Protein AF-A0A3D2RVD0-F1 (afdb_monomer_lite)

Sequence (91 aa):
METPWIPAKSQIVYQAQSDENVAQPCIVRMLDGNLIILVQQKGNEPIFIRSTDGGRTWSQPYSGILPDGAGEISTLGVGHNGRLITVLGHA

Secondary structure (DSSP, 8-state):
-PPPP-PPPP-------TT--EEEEEEEE-TTS-EEEEEEETTSPPEEEEESSSSSS-PPPEEPP--TT---EEEEEE-TTS-EEEEEPP-

Radius of gyration: 14.81 Å; chains: 1; bounding box: 48×20×32 Å

Foldseek 3Di:
DDDDDDDDDDDDQDDDDPVWPFDDWAWDAFPLRKIWIWTWTPPDFIWIWIDPPNPPDIDDIDGDDDPPQFAIWPYWDADPVRDIDTDTDHD

pLDDT: mean 86.77, std 9.85, range [58.06, 98.19]

Structure (mmCIF, N/CA/C/O backbone):
data_AF-A0A3D2RVD0-F1
#
_entry.id   AF-A0A3D2RVD0-F1
#
loop_
_atom_site.group_PDB
_atom_site.id
_atom_site.type_symbol
_atom_site.label_atom_id
_atom_site.label_alt_id
_atom_site.label_comp_id
_atom_site.label_asym_id
_atom_site.label_entity_id
_atom_site.label_seq_id
_atom_site.pdbx_PDB_ins_code
_atom_site.Cartn_x
_atom_site.Cartn_y
_atom_site.Cartn_z
_atom_site.occupancy
_atom_site.B_iso_or_equiv
_atom_site.auth_seq_id
_atom_site.auth_comp_id
_atom_site.auth_asym_id
_atom_site.auth_atom_id
_atom_site.pdbx_PDB_model_num
ATOM 1 N N . MET A 1 1 ? -31.830 11.591 5.567 1.00 68.12 1 MET A N 1
ATOM 2 C CA . MET A 1 1 ? -31.106 12.190 6.707 1.00 68.12 1 MET A CA 1
ATOM 3 C C . MET A 1 1 ? -29.639 11.929 6.476 1.00 68.12 1 MET A C 1
ATOM 5 O O . MET A 1 1 ? -29.291 10.783 6.221 1.00 68.12 1 MET A O 1
ATOM 9 N N . GLU A 1 2 ? -28.815 12.968 6.480 1.00 75.44 2 GLU A N 1
ATOM 10 C CA . GLU A 1 2 ? -27.366 12.804 6.393 1.00 75.44 2 GLU A CA 1
ATOM 11 C C . GLU A 1 2 ? -26.836 12.363 7.756 1.00 75.44 2 GLU A C 1
ATOM 13 O O . GLU A 1 2 ? -27.234 12.902 8.791 1.00 75.44 2 GLU A O 1
ATOM 18 N N . THR A 1 3 ? -25.977 11.349 7.771 1.00 79.12 3 THR A N 1
ATOM 19 C CA . THR A 1 3 ? -25.287 10.940 8.993 1.00 79.12 3 THR A CA 1
ATOM 20 C C . THR A 1 3 ? -24.248 12.011 9.323 1.00 79.12 3 THR A C 1
ATOM 22 O O . THR A 1 3 ? -23.408 12.291 8.464 1.00 79.12 3 THR A O 1
ATOM 25 N N . PRO A 1 4 ? -24.263 12.617 10.524 1.00 86.94 4 PRO A N 1
ATOM 26 C CA . PRO A 1 4 ? -23.260 13.610 10.879 1.00 86.94 4 PRO A CA 1
ATOM 27 C C . PRO A 1 4 ? -21.872 12.965 10.849 1.00 86.94 4 PRO A C 1
ATOM 29 O O . PRO A 1 4 ? -21.649 11.905 11.439 1.00 86.94 4 PRO A O 1
ATOM 32 N N . TRP A 1 5 ? -20.939 13.593 10.135 1.00 85.94 5 TRP A N 1
ATOM 33 C CA . TRP A 1 5 ? -19.548 13.161 10.114 1.00 85.94 5 TRP A CA 1
ATOM 34 C C . TRP A 1 5 ? -18.896 13.472 11.465 1.00 85.94 5 TRP A C 1
ATOM 36 O O . TRP A 1 5 ? -18.929 14.611 11.928 1.00 85.94 5 TRP A O 1
ATOM 46 N N . ILE A 1 6 ? -18.303 12.455 12.093 1.00 85.56 6 ILE A N 1
ATOM 47 C CA . ILE A 1 6 ? -17.575 12.582 13.357 1.00 85.56 6 ILE A CA 1
ATOM 48 C C . ILE A 1 6 ? -16.118 12.185 13.087 1.00 85.56 6 ILE A C 1
ATOM 50 O O . ILE A 1 6 ? -15.880 11.036 12.699 1.00 85.56 6 ILE A O 1
ATOM 54 N N . PRO A 1 7 ? -15.137 13.087 13.272 1.00 81.12 7 PRO A N 1
ATOM 55 C CA . PRO A 1 7 ? -13.734 12.741 13.094 1.00 81.12 7 PRO A CA 1
ATOM 56 C C . PRO A 1 7 ? -13.312 11.673 14.107 1.00 81.12 7 PRO A C 1
ATOM 58 O O . PRO A 1 7 ? -13.560 11.794 15.307 1.00 81.12 7 PRO A O 1
ATOM 61 N N . ALA A 1 8 ? -12.638 10.632 13.623 1.00 82.44 8 ALA A N 1
ATOM 62 C CA . ALA A 1 8 ? -11.970 9.671 14.489 1.00 82.44 8 ALA A CA 1
ATOM 63 C C . ALA A 1 8 ? -10.725 10.299 15.139 1.00 82.44 8 ALA A C 1
ATOM 65 O O . ALA A 1 8 ? -10.149 11.260 14.622 1.00 82.44 8 ALA A O 1
ATOM 66 N N . LYS A 1 9 ? -10.274 9.720 16.259 1.00 87.44 9 LYS A N 1
ATOM 67 C CA . LYS A 1 9 ? -8.974 10.061 16.852 1.00 87.44 9 LYS A CA 1
ATOM 68 C C . LYS A 1 9 ? -7.868 9.833 15.813 1.00 87.44 9 LYS A C 1
ATOM 70 O O . LYS A 1 9 ? -7.850 8.795 15.154 1.00 87.44 9 LYS A O 1
ATOM 75 N N . SER A 1 10 ? -6.946 10.788 15.687 1.00 90.06 10 SER A N 1
ATOM 76 C CA . SER A 1 10 ? -5.790 10.647 14.802 1.00 90.06 10 SER A CA 1
ATOM 77 C C . SER A 1 10 ? -4.877 9.504 15.256 1.00 90.06 10 SER A C 1
ATOM 79 O O . SER A 1 10 ? -4.748 9.212 16.448 1.00 90.06 10 SER A O 1
ATOM 81 N N . GLN A 1 11 ? -4.240 8.855 14.285 1.00 91.38 11 GLN A N 1
ATOM 82 C CA . GLN A 1 11 ? -3.290 7.769 14.501 1.00 91.38 11 GLN A CA 1
ATOM 83 C C . GLN A 1 11 ? -2.097 7.935 13.560 1.00 91.38 11 GLN A C 1
ATOM 85 O O . GLN A 1 11 ? -2.264 8.335 12.407 1.00 91.38 11 GLN A O 1
ATOM 90 N N . ILE A 1 12 ? -0.902 7.618 14.053 1.00 91.81 12 ILE A N 1
ATOM 91 C CA . ILE A 1 12 ? 0.302 7.511 13.228 1.00 91.81 12 ILE A CA 1
ATOM 92 C C . ILE A 1 12 ? 0.384 6.056 12.774 1.00 91.81 12 ILE A C 1
ATOM 94 O O . ILE A 1 12 ? 0.599 5.171 13.596 1.00 91.81 12 ILE A O 1
ATOM 98 N N . VAL A 1 13 ? 0.163 5.811 11.481 1.00 93.06 13 VAL A N 1
ATOM 99 C CA . VAL A 1 13 ? 0.227 4.455 10.904 1.00 93.06 13 VAL A CA 1
ATOM 100 C C . VAL A 1 13 ? 1.656 4.083 10.517 1.00 93.06 13 VAL A C 1
ATOM 102 O O . VAL A 1 13 ? 2.064 2.935 10.657 1.00 93.06 13 VAL A O 1
ATOM 105 N N . TYR A 1 14 ? 2.424 5.063 10.047 1.00 89.81 14 TYR A N 1
ATOM 106 C CA . TYR A 1 14 ? 3.813 4.893 9.657 1.00 89.81 14 TYR A CA 1
ATOM 107 C C . TYR A 1 14 ? 4.581 6.187 9.892 1.00 89.81 14 TYR A C 1
ATOM 109 O O . TYR A 1 14 ? 4.079 7.271 9.590 1.00 89.81 14 TYR A O 1
ATOM 117 N N . GLN A 1 15 ? 5.793 6.059 10.419 1.00 87.12 15 GLN A N 1
ATOM 118 C CA . GLN A 1 15 ? 6.729 7.157 10.594 1.00 87.12 15 GLN A CA 1
ATOM 119 C C . GLN A 1 15 ? 8.050 6.739 9.957 1.00 87.12 15 GLN A C 1
ATOM 121 O O . GLN A 1 15 ? 8.701 5.814 10.436 1.00 87.12 15 GLN A O 1
ATOM 126 N N . ALA A 1 16 ? 8.405 7.406 8.863 1.00 78.50 16 ALA A N 1
ATOM 127 C CA . ALA A 1 16 ? 9.697 7.217 8.224 1.00 78.50 16 ALA A CA 1
ATOM 128 C C . ALA A 1 16 ? 10.823 7.735 9.124 1.00 78.50 16 ALA A C 1
ATOM 130 O O . ALA A 1 16 ? 10.615 8.636 9.949 1.00 78.50 16 ALA A O 1
ATOM 131 N N . GLN A 1 17 ? 12.011 7.162 8.966 1.00 75.31 17 GLN A N 1
ATOM 132 C CA . GLN A 1 17 ? 13.205 7.643 9.655 1.00 75.31 17 GLN A CA 1
ATOM 133 C C . GLN A 1 17 ? 13.684 8.962 9.025 1.00 75.31 17 GLN A C 1
ATOM 135 O O . GLN A 1 17 ? 13.386 9.247 7.868 1.00 75.31 17 GLN A O 1
ATOM 140 N N . SER A 1 18 ? 14.404 9.793 9.791 1.00 63.78 18 SER A N 1
ATOM 141 C CA . SER A 1 18 ? 14.735 11.186 9.423 1.00 63.78 18 SER A C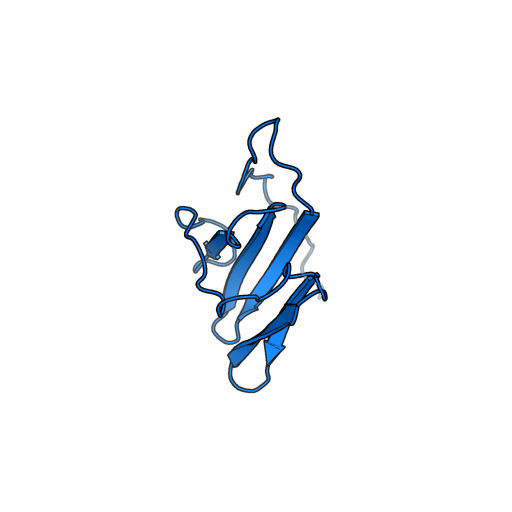A 1
ATOM 142 C C . SER A 1 18 ? 15.478 11.348 8.098 1.00 63.78 18 SER A C 1
ATOM 144 O O . SER A 1 18 ? 15.380 12.401 7.472 1.00 63.78 18 SER A O 1
ATOM 146 N N . ASP A 1 19 ? 16.204 10.314 7.683 1.00 67.12 19 ASP A N 1
ATOM 147 C CA . ASP A 1 19 ? 17.070 10.345 6.505 1.00 67.12 19 ASP A CA 1
ATOM 148 C C . ASP A 1 19 ? 16.365 9.759 5.265 1.00 67.12 19 ASP A C 1
ATOM 150 O O . ASP A 1 19 ? 16.905 9.782 4.158 1.00 67.12 19 ASP A O 1
ATOM 154 N N . GLU A 1 20 ? 15.138 9.252 5.426 1.00 65.75 20 GLU A N 1
ATOM 155 C CA . GLU A 1 20 ? 14.341 8.685 4.344 1.00 65.75 20 GLU A CA 1
ATOM 156 C C . GLU A 1 20 ? 13.539 9.789 3.651 1.00 65.75 20 GLU A C 1
ATOM 158 O O . GLU A 1 20 ? 12.595 10.363 4.197 1.00 65.75 20 GLU A O 1
ATOM 163 N N . ASN A 1 21 ? 13.889 10.075 2.398 1.00 69.25 21 ASN A N 1
ATOM 164 C CA . ASN A 1 21 ? 13.118 10.995 1.574 1.00 69.25 21 ASN A CA 1
ATOM 165 C C . ASN A 1 21 ? 11.839 10.280 1.099 1.00 69.25 21 ASN A C 1
ATOM 167 O O . ASN A 1 21 ? 11.851 9.548 0.103 1.00 69.25 21 ASN A O 1
ATOM 171 N N . VAL A 1 22 ? 10.752 10.418 1.866 1.00 65.50 22 VAL A N 1
ATOM 172 C CA . VAL A 1 22 ? 9.444 9.837 1.532 1.00 65.50 22 VAL A CA 1
ATOM 173 C C . VAL A 1 22 ? 8.819 10.647 0.408 1.00 65.50 22 VAL A C 1
ATOM 175 O O . VAL A 1 22 ? 8.450 11.805 0.594 1.00 65.50 22 VAL A O 1
ATOM 178 N N . ALA A 1 23 ? 8.688 10.024 -0.758 1.00 63.03 23 ALA A N 1
ATOM 179 C CA . ALA A 1 23 ? 8.267 10.712 -1.966 1.00 63.03 23 ALA A CA 1
ATOM 180 C C . ALA A 1 23 ? 6.750 10.937 -2.007 1.00 63.03 23 ALA A C 1
ATOM 182 O O . ALA A 1 23 ? 6.327 12.002 -2.442 1.00 63.03 23 ALA A O 1
ATOM 183 N N . GLN A 1 24 ? 5.932 9.982 -1.533 1.00 72.00 24 GLN A N 1
ATOM 184 C CA . GLN A 1 24 ? 4.465 10.067 -1.616 1.00 72.00 24 GLN A CA 1
ATOM 185 C C . GLN A 1 24 ? 3.756 8.943 -0.831 1.00 72.00 24 GLN A C 1
ATOM 187 O O . GLN A 1 24 ? 3.858 7.776 -1.220 1.00 72.00 24 GLN A O 1
ATOM 192 N N . PRO A 1 25 ? 2.989 9.244 0.236 1.00 83.69 25 PRO A N 1
ATOM 193 C CA . PRO A 1 25 ? 2.041 8.285 0.789 1.00 83.69 25 PRO A CA 1
ATOM 194 C C . PRO A 1 25 ? 0.765 8.242 -0.065 1.00 83.69 25 PRO A C 1
ATOM 196 O O . PRO A 1 25 ? 0.189 9.277 -0.400 1.00 83.69 25 PRO A O 1
ATOM 199 N N . CYS A 1 26 ? 0.291 7.041 -0.381 1.00 90.62 26 CYS A N 1
ATOM 200 C CA . CYS A 1 26 ? -0.989 6.812 -1.055 1.00 90.62 26 CYS A CA 1
ATOM 201 C C . CYS A 1 26 ? -1.855 5.872 -0.217 1.00 90.62 26 CYS A C 1
ATOM 203 O O . CYS A 1 26 ? -1.336 4.962 0.422 1.00 90.62 26 CYS A O 1
ATOM 205 N N . ILE A 1 27 ? -3.175 6.057 -0.250 1.00 94.81 27 ILE A N 1
ATOM 206 C CA . ILE A 1 27 ? -4.134 5.124 0.348 1.00 94.81 27 ILE A CA 1
ATOM 207 C C . ILE A 1 27 ? -5.235 4.786 -0.653 1.00 94.81 27 ILE A C 1
ATOM 209 O O . ILE A 1 27 ? -5.770 5.671 -1.320 1.00 94.81 27 ILE A O 1
ATOM 213 N N . VAL A 1 28 ? -5.593 3.507 -0.739 1.00 96.50 28 VAL A N 1
ATOM 214 C CA . VAL A 1 28 ? -6.705 3.021 -1.565 1.00 96.50 28 VAL A CA 1
ATOM 215 C C . VAL A 1 28 ? -7.613 2.088 -0.777 1.00 96.50 28 VAL A C 1
ATOM 217 O O . VAL A 1 28 ? -7.181 1.417 0.162 1.00 96.50 28 VAL A O 1
ATOM 220 N N . ARG A 1 29 ? -8.881 2.025 -1.190 1.00 97.50 29 ARG A N 1
ATOM 221 C CA . ARG A 1 29 ? -9.859 1.053 -0.700 1.00 97.50 29 ARG A CA 1
ATOM 222 C C . ARG A 1 29 ? -10.070 -0.035 -1.749 1.00 97.50 29 ARG A C 1
ATOM 224 O O . ARG A 1 29 ? -10.506 0.261 -2.858 1.00 97.50 29 ARG A O 1
ATOM 231 N N . MET A 1 30 ? -9.776 -1.275 -1.382 1.00 97.19 30 MET A N 1
ATOM 232 C CA . MET A 1 30 ? -10.005 -2.473 -2.189 1.00 97.19 30 MET A CA 1
ATOM 233 C C . MET A 1 30 ? -11.503 -2.801 -2.283 1.00 97.19 30 MET A C 1
ATOM 235 O O . MET A 1 30 ? -12.308 -2.327 -1.478 1.00 97.19 30 MET A O 1
ATOM 239 N N . LEU A 1 31 ? -11.885 -3.640 -3.252 1.00 96.75 31 LEU A N 1
ATOM 240 C CA . LEU A 1 31 ? -13.290 -4.020 -3.476 1.00 96.75 31 LEU A CA 1
ATOM 241 C C . LEU A 1 31 ? -13.914 -4.778 -2.293 1.00 96.75 31 LEU A C 1
ATOM 243 O O . LEU A 1 31 ? -15.117 -4.681 -2.072 1.00 96.75 31 LEU A O 1
ATOM 247 N N . ASP A 1 32 ? -13.102 -5.495 -1.517 1.00 95.50 32 ASP A N 1
ATOM 248 C CA . ASP A 1 32 ? -13.514 -6.188 -0.289 1.00 95.50 32 ASP A CA 1
ATOM 249 C C . ASP A 1 32 ? -13.628 -5.250 0.931 1.00 95.50 32 ASP A C 1
ATOM 251 O O . ASP A 1 32 ? -14.009 -5.677 2.018 1.00 95.50 32 ASP A O 1
ATOM 255 N N . GLY A 1 33 ? -13.324 -3.961 0.758 1.00 96.50 33 GLY A N 1
ATOM 256 C CA . GLY A 1 33 ? -13.350 -2.956 1.813 1.00 96.50 33 GLY A CA 1
ATOM 257 C C . GLY A 1 33 ? -12.037 -2.794 2.578 1.00 96.50 33 GLY A C 1
ATOM 258 O O . GLY A 1 33 ? -11.953 -1.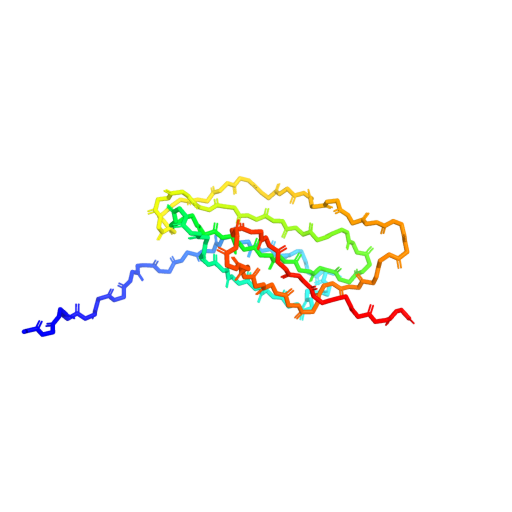854 3.373 1.00 96.50 33 GLY A O 1
ATOM 259 N N . ASN A 1 34 ? -11.020 -3.623 2.318 1.00 97.31 34 ASN A N 1
ATOM 260 C CA . ASN A 1 34 ? -9.694 -3.464 2.910 1.00 97.31 34 ASN A CA 1
ATOM 261 C C . ASN A 1 34 ? -9.057 -2.139 2.472 1.00 97.31 34 ASN A C 1
ATOM 263 O O . ASN A 1 34 ? -9.247 -1.684 1.342 1.00 97.31 34 ASN A O 1
ATOM 267 N N . LEU A 1 35 ? -8.268 -1.531 3.355 1.00 97.38 35 LEU A N 1
ATOM 268 C CA . LEU A 1 35 ? -7.471 -0.349 3.030 1.00 97.38 35 LEU A CA 1
ATOM 269 C C . LEU A 1 35 ? -6.016 -0.754 2.835 1.00 97.38 35 LEU A C 1
ATOM 271 O O . LEU A 1 35 ? -5.482 -1.534 3.625 1.00 97.38 35 LEU A O 1
ATOM 275 N N . ILE A 1 36 ? -5.378 -0.198 1.812 1.00 96.69 36 ILE A N 1
ATOM 276 C CA . ILE A 1 36 ? -3.951 -0.367 1.546 1.00 96.69 36 ILE A CA 1
ATOM 277 C C . ILE A 1 36 ? -3.309 1.010 1.529 1.00 96.69 36 ILE A C 1
ATOM 279 O O . ILE A 1 36 ? -3.713 1.868 0.745 1.00 96.69 36 ILE A O 1
ATOM 283 N N . ILE A 1 37 ? -2.314 1.201 2.387 1.00 95.25 37 ILE A N 1
ATOM 284 C CA . ILE A 1 37 ? -1.372 2.310 2.316 1.00 95.25 37 ILE A CA 1
ATOM 285 C C . ILE A 1 37 ? -0.139 1.833 1.560 1.00 95.25 37 ILE A C 1
ATOM 287 O O . ILE A 1 37 ? 0.347 0.727 1.794 1.00 95.25 37 ILE A O 1
ATOM 291 N N . LEU A 1 38 ? 0.359 2.699 0.689 1.00 93.19 38 LEU A N 1
ATOM 292 C CA . LEU A 1 38 ? 1.672 2.627 0.075 1.00 93.19 38 LEU A CA 1
ATOM 293 C C . LEU A 1 38 ? 2.518 3.788 0.601 1.00 93.19 38 LEU A C 1
ATOM 295 O O . LEU A 1 38 ? 2.056 4.931 0.606 1.00 93.19 38 LEU A O 1
ATOM 299 N N . VAL A 1 39 ? 3.761 3.502 0.971 1.00 90.88 39 VAL A N 1
ATOM 300 C CA . VAL A 1 39 ? 4.797 4.499 1.242 1.00 90.88 39 VAL A CA 1
ATOM 301 C C . VAL A 1 39 ? 5.956 4.243 0.286 1.00 90.88 39 VAL A C 1
ATOM 303 O O . VAL A 1 39 ? 6.630 3.219 0.384 1.00 90.88 39 VAL A O 1
ATOM 306 N N . GLN A 1 40 ? 6.180 5.170 -0.646 1.00 87.75 40 GLN A N 1
ATOM 307 C CA . GLN A 1 40 ? 7.358 5.148 -1.509 1.00 87.75 40 GLN A CA 1
ATOM 308 C C . GLN A 1 40 ? 8.485 5.955 -0.861 1.00 87.75 40 GLN A C 1
ATOM 310 O O . GLN A 1 40 ? 8.338 7.150 -0.593 1.00 87.75 40 GLN A O 1
ATOM 315 N N . GLN A 1 41 ? 9.616 5.297 -0.640 1.00 83.06 41 GLN A N 1
ATOM 316 C CA . GLN A 1 41 ? 10.864 5.915 -0.204 1.00 83.06 41 GLN A CA 1
ATOM 317 C C . GLN A 1 41 ? 11.842 5.937 -1.374 1.00 83.06 41 GLN A C 1
ATOM 319 O O . GLN A 1 41 ? 11.937 4.963 -2.126 1.00 83.06 41 GLN A O 1
ATOM 324 N N . LYS A 1 42 ? 12.566 7.043 -1.545 1.00 78.62 42 LYS A N 1
ATOM 325 C CA . LYS A 1 42 ? 13.552 7.162 -2.619 1.00 78.62 42 LYS A CA 1
ATOM 326 C C . LYS A 1 42 ? 14.666 6.123 -2.458 1.00 78.62 42 LYS A C 1
ATOM 328 O O . LYS A 1 42 ? 15.316 6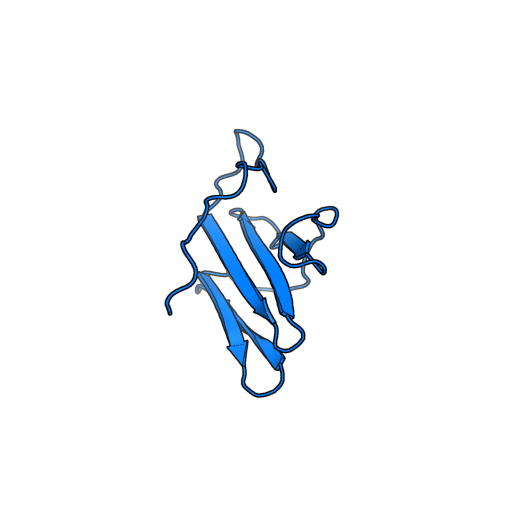.080 -1.419 1.00 78.62 42 LYS A O 1
ATOM 333 N N . GLY A 1 43 ? 14.906 5.329 -3.502 1.00 77.50 43 GLY A N 1
ATOM 334 C CA . GLY A 1 43 ? 15.970 4.315 -3.530 1.00 77.50 43 GLY A CA 1
ATOM 335 C C . GLY A 1 43 ? 15.685 3.023 -2.753 1.00 77.50 43 GLY A C 1
ATOM 336 O O . GLY A 1 43 ? 16.568 2.172 -2.697 1.00 77.50 43 GLY A O 1
ATOM 337 N N . ASN A 1 44 ? 14.478 2.857 -2.202 1.00 80.44 44 ASN A N 1
ATOM 338 C CA . ASN A 1 44 ? 14.057 1.658 -1.474 1.00 80.44 44 ASN A CA 1
ATOM 339 C C . ASN A 1 44 ? 12.838 1.002 -2.135 1.00 80.44 44 ASN A C 1
ATOM 341 O O . ASN A 1 44 ? 12.113 1.617 -2.925 1.00 80.44 44 ASN A O 1
ATOM 345 N N . GLU A 1 45 ? 12.589 -0.254 -1.764 1.00 86.44 45 GLU A N 1
ATOM 346 C CA . GLU A 1 45 ? 11.357 -0.955 -2.119 1.00 86.44 45 GLU A CA 1
ATOM 347 C C . GLU A 1 45 ? 10.120 -0.228 -1.561 1.00 86.44 45 GLU A C 1
ATOM 349 O O . GLU A 1 45 ? 10.170 0.347 -0.468 1.00 86.44 45 GLU A O 1
ATOM 354 N N . PRO A 1 46 ? 8.984 -0.259 -2.278 1.00 89.38 46 PRO A N 1
ATOM 355 C CA . PRO A 1 46 ? 7.740 0.295 -1.769 1.00 89.38 46 PRO A CA 1
ATOM 356 C C . PRO A 1 46 ? 7.271 -0.461 -0.525 1.00 89.38 46 PRO A C 1
ATOM 358 O O . PRO A 1 46 ? 7.235 -1.693 -0.502 1.00 89.38 46 PRO A O 1
ATOM 361 N N . ILE A 1 47 ? 6.825 0.281 0.485 1.00 91.62 47 ILE A N 1
ATOM 362 C CA . ILE A 1 47 ? 6.283 -0.283 1.721 1.00 91.62 47 ILE A CA 1
ATOM 363 C C . ILE A 1 47 ? 4.759 -0.285 1.650 1.00 91.62 47 ILE A C 1
ATOM 365 O O . ILE A 1 47 ? 4.138 0.733 1.345 1.00 91.62 47 ILE A O 1
ATOM 369 N N . PHE A 1 48 ? 4.150 -1.413 1.999 1.00 94.25 48 PHE A N 1
ATOM 370 C CA . PHE A 1 48 ? 2.706 -1.580 2.084 1.00 94.25 48 PHE A CA 1
ATOM 371 C C . PHE A 1 48 ? 2.248 -1.798 3.524 1.00 94.25 48 PHE A C 1
ATOM 373 O O . PHE A 1 48 ? 2.913 -2.458 4.326 1.00 94.25 48 PHE A O 1
ATOM 380 N N . ILE A 1 49 ? 1.077 -1.252 3.851 1.00 96.19 49 ILE A N 1
ATOM 381 C CA . ILE A 1 49 ? 0.431 -1.407 5.158 1.00 96.19 49 ILE A CA 1
ATOM 382 C C . ILE A 1 49 ? -1.061 -1.618 4.928 1.00 96.19 49 ILE A C 1
ATOM 384 O O . ILE A 1 49 ? -1.692 -0.868 4.184 1.00 96.19 49 ILE A O 1
ATOM 388 N N . ARG A 1 50 ? -1.646 -2.648 5.544 1.00 97.44 50 ARG A N 1
ATOM 389 C CA . ARG A 1 50 ? -3.040 -3.038 5.301 1.00 97.44 50 ARG A CA 1
ATOM 390 C C . ARG A 1 50 ? -3.904 -2.865 6.539 1.00 97.44 50 ARG A C 1
ATOM 392 O O . ARG A 1 50 ? -3.505 -3.269 7.627 1.00 97.44 50 ARG A O 1
ATOM 399 N N . SER A 1 51 ? -5.129 -2.393 6.342 1.00 98.00 51 SER A N 1
ATOM 400 C CA . SER A 1 51 ? -6.218 -2.529 7.308 1.00 98.00 51 SER A CA 1
ATOM 401 C C . SER A 1 51 ? -7.331 -3.408 6.742 1.00 98.00 51 SER A C 1
ATOM 403 O O . SER A 1 51 ? -7.660 -3.320 5.559 1.00 98.00 51 SER A O 1
ATOM 405 N N . THR A 1 52 ? -7.917 -4.242 7.601 1.00 98.19 52 THR A N 1
ATOM 406 C CA . THR A 1 52 ? -9.067 -5.106 7.269 1.00 98.19 52 THR A CA 1
ATOM 407 C C . THR A 1 52 ? -10.340 -4.725 8.025 1.00 98.19 52 THR A C 1
ATOM 409 O O . THR A 1 52 ? -11.387 -5.337 7.848 1.00 98.19 52 THR A O 1
ATOM 412 N N . ASP A 1 53 ? -10.269 -3.686 8.860 1.00 96.50 53 ASP A N 1
ATOM 413 C CA . ASP A 1 53 ? -11.342 -3.270 9.765 1.00 96.50 53 ASP A CA 1
ATOM 414 C C . ASP A 1 53 ? -11.757 -1.806 9.556 1.00 96.50 53 ASP A C 1
ATOM 416 O O . ASP A 1 53 ? -12.316 -1.172 10.456 1.00 96.50 53 ASP A O 1
ATOM 420 N N . GLY A 1 54 ? -11.507 -1.273 8.356 1.00 93.44 54 GLY A N 1
ATOM 421 C CA . GLY A 1 54 ? -11.857 0.098 7.984 1.00 93.44 54 GLY A CA 1
ATOM 422 C C . GLY A 1 54 ? -10.919 1.157 8.563 1.00 93.44 54 GLY A C 1
ATOM 423 O O . GLY A 1 54 ? -11.344 2.291 8.770 1.00 93.44 54 GLY A O 1
ATOM 424 N N . GLY A 1 55 ? -9.661 0.801 8.833 1.00 94.25 55 GLY A N 1
ATOM 425 C CA . GLY A 1 55 ? -8.628 1.715 9.319 1.00 94.25 55 GLY A CA 1
ATOM 426 C C . GLY A 1 55 ? -8.576 1.851 10.838 1.00 94.25 55 GLY A C 1
ATOM 427 O O . GLY A 1 55 ? -7.989 2.815 11.327 1.00 94.25 55 GLY A O 1
ATOM 428 N N . ARG A 1 56 ? -9.188 0.933 11.600 1.00 93.25 56 ARG A N 1
ATOM 429 C CA . ARG A 1 56 ? -9.103 0.940 13.073 1.00 93.25 56 ARG A CA 1
ATOM 430 C C . ARG A 1 56 ? -7.787 0.332 13.544 1.00 93.25 56 ARG A C 1
ATOM 432 O O . ARG A 1 56 ? -7.201 0.831 14.500 1.00 93.25 56 ARG A O 1
ATOM 439 N N . THR A 1 57 ? -7.326 -0.713 12.861 1.00 95.50 57 THR A N 1
ATOM 440 C CA . THR A 1 57 ? -6.016 -1.335 13.064 1.00 95.50 57 THR A CA 1
ATOM 441 C C . THR A 1 57 ? -5.291 -1.525 11.733 1.00 95.50 57 THR A C 1
ATOM 443 O O . THR A 1 57 ? -5.910 -1.574 10.664 1.00 95.50 57 THR A O 1
ATOM 446 N N . TRP A 1 58 ? -3.963 -1.617 11.807 1.00 97.50 58 TRP A N 1
ATOM 447 C CA . TRP A 1 58 ? -3.065 -1.721 10.658 1.00 97.50 58 TRP A CA 1
ATOM 448 C C . TRP A 1 58 ? -2.061 -2.855 10.863 1.00 97.50 58 TRP A C 1
ATOM 450 O O . TRP A 1 58 ? -1.661 -3.147 11.991 1.00 97.50 58 TRP A O 1
ATOM 460 N N . SER A 1 59 ? -1.670 -3.514 9.774 1.00 98.00 59 SER A N 1
ATOM 461 C CA . SER A 1 59 ? -0.621 -4.534 9.785 1.00 98.00 59 SER A CA 1
ATOM 462 C C . SER A 1 59 ? 0.747 -3.932 10.113 1.00 98.00 59 SER A C 1
ATOM 464 O O . SER A 1 59 ? 0.948 -2.725 10.013 1.00 98.00 59 SER A O 1
ATOM 466 N N . GLN A 1 60 ? 1.725 -4.792 10.404 1.00 96.31 60 GLN A N 1
ATOM 467 C CA . GLN A 1 60 ? 3.123 -4.382 10.282 1.00 96.31 60 GLN A CA 1
ATOM 468 C C . GLN A 1 60 ? 3.435 -3.981 8.826 1.00 96.31 60 GLN A C 1
ATOM 470 O O . GLN A 1 60 ? 2.787 -4.520 7.914 1.00 96.31 60 GLN A O 1
ATOM 475 N N . PRO A 1 61 ? 4.384 -3.055 8.594 1.00 94.06 61 PRO A N 1
ATOM 476 C CA . PRO A 1 61 ? 4.832 -2.711 7.251 1.00 94.06 61 PRO A CA 1
ATOM 477 C C . PRO A 1 61 ? 5.502 -3.903 6.566 1.00 94.06 61 PRO A C 1
ATOM 479 O O . PRO A 1 61 ? 6.213 -4.674 7.212 1.00 94.06 61 PRO A O 1
ATOM 482 N N . TYR A 1 62 ? 5.285 -4.052 5.263 1.00 93.31 62 TYR A N 1
ATOM 483 C CA . TYR A 1 62 ? 5.925 -5.092 4.459 1.00 93.31 62 TYR A CA 1
ATOM 484 C C . TYR A 1 62 ? 6.346 -4.553 3.092 1.00 93.31 62 TYR A C 1
ATOM 486 O O . TYR A 1 62 ? 5.631 -3.745 2.499 1.00 93.31 62 TYR A O 1
ATOM 494 N N . SER A 1 63 ? 7.497 -5.006 2.591 1.00 89.94 63 SER A N 1
ATOM 495 C CA . SER A 1 63 ? 7.962 -4.668 1.244 1.00 89.94 63 SER A CA 1
ATOM 496 C C . SER A 1 63 ? 7.036 -5.250 0.183 1.00 89.94 63 SER A C 1
ATOM 498 O O . SER A 1 63 ? 6.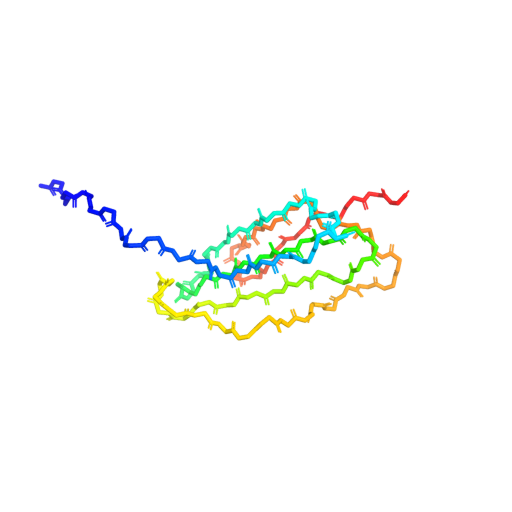608 -6.407 0.269 1.00 89.94 63 SER A O 1
ATOM 500 N N . GLY A 1 64 ? 6.750 -4.460 -0.845 1.00 84.81 64 GLY A N 1
ATOM 501 C CA . GLY A 1 64 ? 6.214 -4.973 -2.096 1.00 84.81 64 GLY A CA 1
ATOM 502 C C . GLY A 1 64 ? 7.322 -5.426 -3.032 1.00 84.81 64 GLY A C 1
ATOM 503 O O . GLY A 1 64 ? 8.443 -4.936 -2.977 1.00 84.81 64 GLY A O 1
ATOM 504 N N . ILE A 1 65 ? 6.975 -6.342 -3.930 1.00 81.31 65 ILE A N 1
ATOM 505 C CA . ILE A 1 65 ? 7.881 -6.827 -4.968 1.00 81.31 65 ILE A CA 1
ATOM 506 C C . ILE A 1 65 ? 7.602 -6.028 -6.238 1.00 81.31 65 ILE A C 1
ATOM 508 O O . ILE A 1 65 ? 6.471 -6.028 -6.735 1.00 81.31 65 ILE A O 1
ATOM 512 N N . LEU A 1 66 ? 8.629 -5.367 -6.764 1.00 81.12 66 LEU A N 1
ATOM 513 C CA . LEU A 1 66 ? 8.597 -4.736 -8.079 1.00 81.12 66 LEU A CA 1
ATOM 514 C C . LEU A 1 66 ? 9.468 -5.526 -9.064 1.00 81.12 66 LEU A C 1
ATOM 516 O O . LEU A 1 66 ? 10.426 -6.169 -8.640 1.00 81.12 66 LEU A O 1
ATOM 520 N N . PRO A 1 67 ? 9.147 -5.505 -10.370 1.00 81.38 67 PRO A N 1
ATOM 521 C CA . PRO A 1 67 ? 10.043 -6.040 -11.389 1.00 81.38 67 PRO A CA 1
ATOM 522 C C . PRO A 1 67 ? 11.412 -5.352 -11.357 1.00 81.38 67 PRO A C 1
ATOM 524 O O . PRO A 1 67 ? 11.501 -4.160 -11.056 1.00 81.38 67 PRO A O 1
ATOM 527 N N . ASP A 1 68 ? 12.461 -6.076 -11.746 1.00 80.00 68 ASP A N 1
ATOM 528 C CA . ASP A 1 68 ? 13.805 -5.511 -11.871 1.00 80.00 68 ASP A CA 1
ATOM 529 C C . ASP A 1 68 ? 13.803 -4.282 -12.793 1.00 80.00 68 ASP A C 1
ATOM 531 O O . ASP A 1 68 ? 13.239 -4.301 -13.890 1.00 80.00 68 ASP A O 1
ATOM 535 N N . GLY A 1 69 ? 14.437 -3.198 -12.340 1.00 75.69 69 GLY A N 1
ATOM 536 C CA . GLY A 1 69 ? 14.503 -1.935 -13.083 1.00 75.69 69 GLY A CA 1
ATOM 537 C C . GLY A 1 69 ? 13.211 -1.110 -13.074 1.00 75.69 69 GLY A C 1
ATOM 538 O O . GLY A 1 69 ? 13.140 -0.099 -13.772 1.00 75.69 69 GLY A O 1
ATOM 539 N N . ALA A 1 70 ? 12.194 -1.501 -12.300 1.00 79.44 70 ALA A N 1
ATOM 540 C CA . ALA A 1 70 ? 11.045 -0.644 -12.036 1.00 79.44 70 ALA A CA 1
ATOM 541 C C . ALA A 1 70 ? 11.485 0.651 -11.331 1.00 79.44 70 ALA A C 1
ATOM 543 O O . ALA A 1 70 ? 12.242 0.615 -10.362 1.00 79.44 70 ALA A O 1
ATOM 544 N N . GLY A 1 71 ? 10.994 1.793 -11.815 1.00 81.00 71 GLY A N 1
ATOM 545 C CA . GLY A 1 71 ? 11.168 3.071 -11.131 1.00 81.00 71 GLY A CA 1
ATOM 546 C C . GLY A 1 71 ? 10.237 3.226 -9.928 1.00 81.00 71 GLY A C 1
ATOM 547 O O . GLY A 1 71 ? 9.540 2.299 -9.515 1.00 81.00 71 GLY A O 1
ATOM 548 N N . GLU A 1 72 ? 10.211 4.428 -9.363 1.00 84.50 72 GLU A N 1
ATOM 549 C CA . GLU A 1 72 ? 9.416 4.732 -8.172 1.00 84.50 72 GLU A CA 1
ATOM 550 C C . GLU A 1 72 ? 7.911 4.696 -8.464 1.00 84.50 72 GLU A C 1
ATOM 552 O O . GLU A 1 72 ? 7.450 5.144 -9.520 1.00 84.50 72 GLU A O 1
ATOM 557 N N . ILE A 1 73 ? 7.116 4.199 -7.512 1.00 87.19 73 ILE A N 1
ATOM 558 C CA . ILE A 1 73 ? 5.661 4.276 -7.621 1.00 87.19 73 ILE A CA 1
ATOM 559 C C . ILE A 1 73 ? 5.203 5.719 -7.391 1.00 87.19 73 ILE A C 1
ATOM 561 O O . ILE A 1 73 ? 5.409 6.284 -6.320 1.00 87.19 73 ILE A O 1
ATOM 565 N N . SER A 1 74 ? 4.493 6.273 -8.374 1.00 83.56 74 SER A N 1
ATOM 566 C CA . SER A 1 74 ? 3.909 7.622 -8.306 1.00 83.56 74 SER A CA 1
ATOM 567 C C . SER A 1 74 ? 2.447 7.647 -7.843 1.00 83.56 74 SER A C 1
ATOM 569 O O . SER A 1 74 ? 1.942 8.683 -7.413 1.00 83.56 74 SER A O 1
ATOM 571 N N . THR A 1 75 ? 1.729 6.523 -7.953 1.00 87.06 75 THR A N 1
ATOM 572 C CA . THR A 1 75 ? 0.308 6.438 -7.594 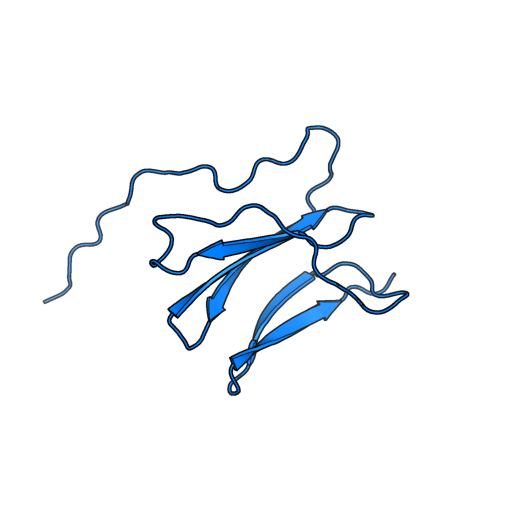1.00 87.06 75 THR A CA 1
ATOM 573 C C . THR A 1 75 ? -0.146 5.001 -7.356 1.00 87.06 75 THR A C 1
ATOM 575 O O . THR A 1 75 ? 0.466 4.051 -7.843 1.00 87.06 75 THR A O 1
ATOM 578 N N . LEU A 1 76 ? -1.265 4.848 -6.649 1.00 91.12 76 LEU A N 1
ATOM 579 C CA . LEU A 1 76 ? -1.946 3.577 -6.450 1.00 91.12 76 LEU A CA 1
ATOM 580 C C . LEU A 1 76 ? -3.434 3.732 -6.786 1.00 91.12 76 LEU A C 1
ATOM 582 O O . LEU A 1 76 ? -4.082 4.684 -6.356 1.00 91.12 76 LEU A O 1
ATOM 586 N N . GLY A 1 77 ? -3.983 2.772 -7.524 1.00 93.75 77 GLY A N 1
ATOM 587 C CA . GLY A 1 77 ? -5.401 2.685 -7.859 1.00 93.75 77 GLY A CA 1
ATOM 588 C C . GLY A 1 77 ? -5.912 1.250 -7.791 1.00 93.75 77 GLY A C 1
ATOM 589 O O . GLY A 1 77 ? -5.136 0.300 -7.708 1.00 93.75 77 GLY A O 1
ATOM 590 N N . VAL A 1 78 ? -7.234 1.086 -7.834 1.00 96.25 78 VAL A N 1
ATOM 591 C CA . VAL A 1 78 ? -7.889 -0.229 -7.839 1.00 96.25 78 VAL A CA 1
ATOM 592 C C . VAL A 1 78 ? -8.632 -0.396 -9.158 1.00 96.25 78 VAL A C 1
ATOM 594 O O . VAL A 1 78 ? -9.514 0.394 -9.491 1.00 96.25 78 VAL A O 1
ATOM 597 N N . GLY A 1 79 ? -8.256 -1.416 -9.926 1.00 95.81 79 GLY A N 1
ATOM 598 C CA . GLY A 1 79 ? -8.938 -1.786 -11.160 1.00 95.81 79 GLY A CA 1
ATOM 599 C C . GLY A 1 79 ? -10.292 -2.444 -10.897 1.00 95.81 79 GLY A C 1
ATOM 600 O O . GLY A 1 79 ? -10.537 -3.003 -9.830 1.00 95.81 79 GLY A O 1
ATOM 601 N N . HIS A 1 80 ? -11.161 -2.453 -11.910 1.00 93.44 80 HIS A N 1
ATOM 602 C CA . HIS A 1 80 ? -12.499 -3.061 -11.836 1.00 93.44 80 HIS A CA 1
ATOM 603 C C . HIS A 1 80 ? -12.490 -4.545 -11.419 1.00 93.44 80 HIS A C 1
ATOM 605 O O . HIS A 1 80 ? -13.460 -5.034 -10.853 1.00 93.44 80 HIS A O 1
ATOM 611 N N . ASN A 1 81 ? -11.398 -5.262 -11.692 1.00 94.69 81 ASN A N 1
ATOM 612 C CA . ASN A 1 81 ? -11.205 -6.668 -11.334 1.00 94.69 81 ASN A CA 1
ATOM 613 C C . ASN A 1 81 ? -10.574 -6.866 -9.942 1.00 94.69 81 ASN A C 1
ATOM 615 O O . ASN A 1 81 ? -10.173 -7.979 -9.607 1.00 94.69 81 ASN A O 1
ATOM 619 N N . GLY A 1 82 ? -10.428 -5.798 -9.155 1.00 93.06 82 GLY A N 1
ATOM 620 C CA . GLY A 1 82 ? -9.864 -5.839 -7.807 1.00 93.06 82 GLY A CA 1
ATOM 621 C C . GLY A 1 82 ? -8.338 -5.883 -7.744 1.00 93.06 82 GLY A C 1
ATOM 622 O O . GLY A 1 82 ? -7.791 -6.022 -6.654 1.00 93.06 82 GLY A O 1
ATOM 623 N N . ARG A 1 83 ? -7.628 -5.755 -8.872 1.00 93.81 83 ARG A N 1
ATOM 624 C CA . ARG A 1 83 ? -6.163 -5.636 -8.861 1.00 93.81 83 ARG A CA 1
ATOM 625 C C . ARG A 1 83 ? -5.724 -4.225 -8.484 1.00 93.81 83 ARG A C 1
ATOM 627 O O . ARG A 1 83 ? -6.342 -3.248 -8.906 1.00 93.81 83 ARG A O 1
ATOM 634 N N . LEU A 1 84 ? -4.613 -4.131 -7.758 1.00 91.69 84 LEU A N 1
ATOM 635 C CA . LEU A 1 84 ? -3.886 -2.875 -7.605 1.00 91.69 84 LEU A CA 1
ATOM 636 C C . LEU A 1 84 ? -3.240 -2.492 -8.940 1.00 91.69 84 LEU A C 1
ATOM 638 O O . LEU A 1 84 ? -2.648 -3.333 -9.618 1.00 91.69 84 LEU A O 1
ATOM 642 N N . ILE A 1 85 ? -3.377 -1.224 -9.309 1.00 92.69 85 ILE A N 1
ATOM 643 C CA . ILE A 1 85 ? -2.775 -0.614 -10.493 1.00 92.69 85 ILE A CA 1
ATOM 644 C C . ILE A 1 85 ? -1.858 0.502 -10.010 1.00 92.69 85 ILE A C 1
ATOM 646 O O . ILE A 1 85 ? -2.217 1.264 -9.114 1.00 92.69 85 ILE A O 1
ATOM 650 N N . THR A 1 86 ? -0.678 0.590 -10.604 1.00 90.19 86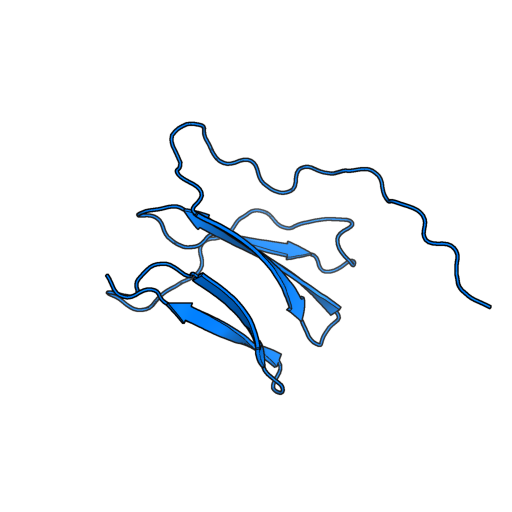 THR A N 1
ATOM 651 C CA . THR A 1 86 ? 0.323 1.604 -10.289 1.00 90.19 86 THR A CA 1
ATOM 652 C C . THR A 1 86 ? 0.883 2.206 -11.572 1.00 90.19 86 THR A C 1
ATOM 654 O O . THR A 1 86 ? 0.812 1.585 -12.636 1.00 90.19 86 THR A O 1
ATOM 657 N N . VAL A 1 87 ? 1.429 3.415 -11.465 1.00 86.69 87 VAL A N 1
ATOM 658 C CA . VAL A 1 87 ? 2.237 4.048 -12.508 1.00 86.69 87 VAL A CA 1
ATOM 659 C C . VAL A 1 87 ? 3.643 4.221 -11.955 1.00 86.69 87 VAL A C 1
ATOM 661 O O . VAL A 1 87 ? 3.839 4.852 -10.912 1.00 86.69 87 VAL A O 1
ATOM 664 N N . LEU A 1 88 ? 4.611 3.656 -12.666 1.00 84.75 88 LEU A N 1
ATOM 665 C CA . LEU A 1 88 ? 6.024 3.775 -12.339 1.00 84.75 88 LEU A CA 1
ATOM 666 C C . LEU A 1 88 ? 6.585 5.025 -13.018 1.00 84.75 88 LEU A C 1
ATOM 668 O O . LEU A 1 88 ? 6.340 5.249 -14.207 1.00 84.75 88 LEU A O 1
ATOM 672 N N . GLY A 1 89 ? 7.323 5.835 -12.264 1.00 73.19 89 GLY A N 1
ATOM 673 C CA . GLY A 1 89 ? 8.169 6.871 -12.841 1.00 73.19 89 GLY A CA 1
ATOM 674 C C . GLY A 1 89 ? 9.253 6.233 -13.708 1.00 73.19 89 GLY A C 1
ATOM 675 O O . GLY A 1 89 ? 9.727 5.136 -13.412 1.00 73.19 89 GLY A O 1
ATOM 676 N N . HIS A 1 90 ? 9.635 6.900 -14.793 1.00 63.97 90 HIS A N 1
ATOM 677 C CA . HIS A 1 90 ? 10.821 6.495 -15.538 1.00 63.97 90 HIS A CA 1
ATOM 678 C C . HIS A 1 90 ? 12.062 6.883 -14.726 1.00 63.97 90 HIS A C 1
ATOM 680 O O . HIS A 1 90 ? 12.103 7.989 -14.184 1.00 63.97 90 HIS A O 1
ATOM 686 N N . ALA A 1 91 ? 13.028 5.967 -14.623 1.00 58.06 91 ALA A N 1
ATOM 687 C CA . ALA A 1 91 ? 14.337 6.245 -14.033 1.00 58.06 91 ALA A CA 1
ATOM 688 C C . ALA A 1 91 ? 15.151 7.218 -14.901 1.00 58.06 91 ALA A C 1
ATOM 690 O O . ALA A 1 91 ? 14.951 7.214 -16.144 1.00 58.06 91 ALA A O 1
#